Protein AF-A0A958B5X1-F1 (afdb_monomer)

Secondary structure (DSSP, 8-state):
-PEE--HHHHHHHHHHSPTTPPP-EEE-TTSPEEESSPPPBHHHHHHHHSGGGTT-EEEHHHHHHHHT--HHHHHHHHHTT--S-EEESSSSSPEEEHHHHHHHHHHHHHHHHTT-TTS---SB-TT-BB-S----HHHHHHHHHHHHT--

pLDDT: mean 74.57, std 16.07, range [41.75, 96.44]

Radius of gyration: 18.21 Å; Cα contacts (8 Å, |Δi|>4): 194; chains: 1; bounding box: 40×50×48 Å

Nearest PDB structures (foldseek):
  5d90-assembly2_C  TM=5.996E-01  e=5.543E-01  Haemophilus influenzae Rd KW20
  3d71-assembly1_A-2  TM=4.420E-01  e=9.616E-01  Bacillus subtilis
  3d70-assembly1_A-2  TM=4.080E-01  e=1.668E+00  synthetic construct
  3d6y-assembly1_A  TM=3.991E-01  e=3.076E+00  Bacillus subtilis
  2zme-assembly1_A  TM=3.628E-01  e=6.412E+00  Homo sapiens

Mean predicted aligned error: 12.24 Å

Sequence (151 aa):
MPQTLSPVDLQNLLTTLPPGVKLEIEKTPSGEVRIMSAPQTKEQLLQAKYGDLIGQGISMSKAAKKYTIPRSAIEKWVYRNNYVDIIDEESYPKLIDEADVAVCAEIYHIRQKTSLSKGGAPYFDENGVVITEVQHPRLAAKRKREREGRD

Structure (mmCIF, N/CA/C/O backbone):
data_AF-A0A958B5X1-F1
#
_entry.id   AF-A0A958B5X1-F1
#
loop_
_atom_site.group_PDB
_atom_site.id
_atom_site.type_symbol
_atom_site.label_atom_id
_atom_site.label_alt_id
_atom_site.label_comp_id
_atom_site.label_asym_id
_atom_site.label_entity_id
_atom_site.label_seq_id
_atom_site.pdbx_PDB_ins_code
_atom_site.Cartn_x
_atom_site.Cartn_y
_atom_site.Cartn_z
_atom_site.occupancy
_atom_site.B_iso_or_equiv
_atom_site.auth_seq_id
_atom_site.auth_comp_id
_atom_site.auth_asym_id
_atom_site.auth_atom_id
_atom_site.pdbx_PDB_model_num
ATOM 1 N N . MET A 1 1 ? -7.452 -17.681 12.010 1.00 41.75 1 MET A N 1
ATOM 2 C CA . MET A 1 1 ? -7.834 -18.523 13.165 1.00 41.75 1 MET A CA 1
ATOM 3 C C . MET A 1 1 ? -8.101 -17.606 14.346 1.00 41.75 1 MET A C 1
ATOM 5 O O . MET A 1 1 ? -7.298 -16.698 14.530 1.00 41.75 1 MET A O 1
ATOM 9 N N . PRO A 1 2 ? -9.209 -17.776 15.085 1.00 47.72 2 PRO A N 1
ATOM 10 C CA . PRO A 1 2 ? -9.511 -16.937 16.243 1.00 47.72 2 PRO A CA 1
ATOM 11 C C . PRO A 1 2 ? -8.482 -17.188 17.349 1.00 47.72 2 PRO A C 1
ATOM 13 O O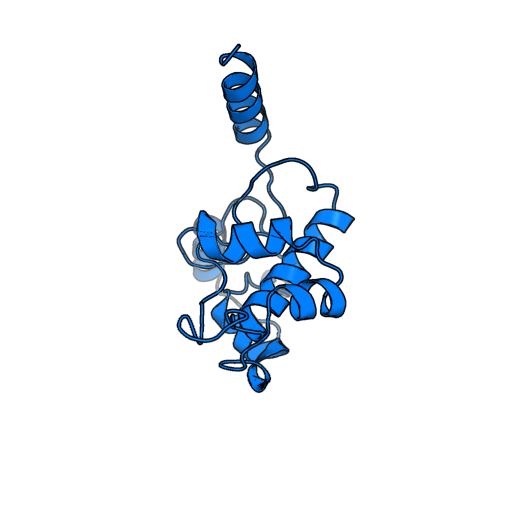 . PRO A 1 2 ? -8.215 -18.339 17.695 1.00 47.72 2 PRO A O 1
ATOM 16 N N . GLN A 1 3 ? -7.889 -16.116 17.873 1.00 55.91 3 GLN A N 1
ATOM 17 C CA . GLN A 1 3 ? -6.953 -16.189 18.994 1.00 55.91 3 GLN A CA 1
ATOM 18 C C . GLN A 1 3 ? -7.682 -15.862 20.297 1.00 55.91 3 GLN A C 1
ATOM 20 O O . GLN A 1 3 ? -8.526 -14.963 20.352 1.00 55.91 3 GLN A O 1
ATOM 25 N N . THR A 1 4 ? -7.353 -16.618 21.340 1.00 58.09 4 THR A N 1
ATOM 26 C CA . THR A 1 4 ? -7.882 -16.412 22.690 1.00 58.09 4 THR A CA 1
ATOM 27 C C . THR A 1 4 ? -6.801 -15.676 23.469 1.00 58.09 4 THR A C 1
ATOM 29 O O . THR A 1 4 ? -5.685 -16.181 23.559 1.00 58.09 4 THR A O 1
ATOM 32 N N . LEU A 1 5 ? -7.096 -14.469 23.955 1.00 62.03 5 LEU A N 1
ATOM 33 C CA . LEU A 1 5 ? -6.136 -13.639 24.685 1.00 62.03 5 LEU A CA 1
ATOM 34 C C . LEU A 1 5 ? -6.513 -13.581 26.161 1.00 62.03 5 LEU A C 1
ATOM 36 O O . LEU A 1 5 ? -7.693 -13.472 26.501 1.00 62.03 5 LEU A O 1
ATOM 40 N N . SER A 1 6 ? -5.509 -13.624 27.039 1.00 69.75 6 SER A N 1
ATOM 41 C CA . SER A 1 6 ? -5.734 -13.358 28.458 1.00 69.75 6 SER A CA 1
ATOM 42 C C . SER A 1 6 ? -6.144 -11.887 28.664 1.00 69.75 6 SER A C 1
ATOM 44 O O . SER A 1 6 ? -5.848 -11.039 27.817 1.00 69.75 6 SER A O 1
ATOM 46 N N . PRO A 1 7 ? -6.789 -11.529 29.791 1.00 70.69 7 PRO A N 1
ATOM 47 C CA . PRO A 1 7 ? -7.154 -10.139 30.080 1.00 70.69 7 PRO A CA 1
ATOM 48 C C . PRO A 1 7 ? -5.964 -9.165 30.041 1.00 70.69 7 PRO A C 1
ATOM 50 O O . PRO A 1 7 ? -6.121 -8.018 29.629 1.00 70.69 7 PRO A O 1
ATOM 53 N N . VAL A 1 8 ? -4.772 -9.634 30.429 1.00 72.38 8 VAL A N 1
ATOM 54 C CA . VAL A 1 8 ? -3.529 -8.848 30.406 1.00 72.38 8 VAL A CA 1
ATOM 55 C C . VAL A 1 8 ? -3.051 -8.634 28.971 1.00 72.38 8 VAL A C 1
ATOM 57 O O . VAL A 1 8 ? -2.718 -7.511 28.595 1.00 72.38 8 VAL A O 1
ATOM 60 N N . ASP A 1 9 ? -3.089 -9.677 28.142 1.00 68.31 9 ASP A N 1
ATOM 61 C CA . ASP A 1 9 ? -2.711 -9.577 26.729 1.00 68.31 9 ASP A CA 1
ATOM 62 C C . ASP A 1 9 ? -3.687 -8.689 25.953 1.00 68.31 9 ASP A C 1
ATOM 64 O O . ASP A 1 9 ? -3.274 -7.920 25.089 1.00 68.31 9 ASP A O 1
ATOM 68 N N . LEU A 1 10 ? -4.976 -8.732 26.303 1.00 68.81 10 LEU A N 1
ATOM 69 C CA . LEU A 1 10 ? -5.989 -7.856 25.724 1.00 68.81 10 LEU A CA 1
ATOM 70 C C . LEU A 1 10 ? -5.738 -6.390 26.089 1.00 68.81 10 LEU A C 1
ATOM 72 O O . LEU A 1 10 ? -5.867 -5.515 25.237 1.00 68.81 10 LEU A O 1
ATOM 76 N N . GLN A 1 11 ? -5.366 -6.114 27.340 1.00 70.06 11 GLN A N 1
ATOM 77 C CA . GLN A 1 11 ? -5.058 -4.760 27.788 1.00 70.06 11 GLN A CA 1
ATOM 78 C C . GLN A 1 11 ? -3.800 -4.215 27.103 1.00 70.06 11 GLN A C 1
ATOM 80 O O . GLN A 1 11 ? -3.823 -3.081 26.633 1.00 70.06 11 GLN A O 1
ATOM 85 N N . ASN A 1 12 ? -2.749 -5.032 26.981 1.00 71.31 12 ASN A N 1
ATOM 86 C CA . ASN A 1 12 ? -1.530 -4.685 26.246 1.00 71.31 12 ASN A CA 1
ATOM 87 C C . ASN A 1 12 ? -1.802 -4.461 24.758 1.00 71.31 12 ASN A C 1
ATOM 89 O O . ASN A 1 12 ? -1.262 -3.537 24.156 1.00 71.31 12 ASN A O 1
ATOM 93 N N . LEU A 1 13 ? -2.665 -5.275 24.156 1.00 69.19 13 LEU A N 1
ATOM 94 C CA . LEU A 1 13 ? -3.069 -5.089 22.773 1.00 69.19 13 LEU A CA 1
ATOM 95 C C . LEU A 1 13 ? -3.839 -3.769 22.623 1.00 69.19 13 LEU A C 1
ATOM 97 O O . LEU A 1 13 ? -3.438 -2.918 21.845 1.00 69.19 13 LEU A O 1
ATOM 101 N N . LEU A 1 14 ? -4.866 -3.513 23.436 1.00 68.00 14 LEU A N 1
ATOM 102 C CA . LEU A 1 14 ? -5.644 -2.267 23.373 1.00 68.00 14 LEU A CA 1
ATOM 103 C C . LEU A 1 14 ? -4.805 -0.993 23.567 1.00 68.00 14 LEU A C 1
ATOM 105 O O . LEU A 1 14 ? -5.146 0.038 22.991 1.00 68.00 14 LEU A O 1
ATOM 109 N N . THR A 1 15 ? -3.722 -1.045 24.346 1.00 71.12 15 THR A N 1
ATOM 110 C CA . THR A 1 15 ? -2.822 0.101 24.559 1.00 71.12 15 THR A CA 1
ATOM 111 C C . THR A 1 15 ? -1.747 0.255 23.485 1.00 71.12 15 THR A C 1
ATOM 113 O O . THR A 1 15 ? -1.227 1.357 23.320 1.00 71.12 15 THR A O 1
ATOM 116 N N . THR A 1 16 ? -1.427 -0.805 22.742 1.00 67.69 16 THR A N 1
ATOM 117 C CA . THR A 1 16 ? -0.425 -0.787 21.659 1.00 67.69 16 THR A CA 1
ATOM 118 C C . THR A 1 16 ? -1.038 -0.609 20.273 1.00 67.69 16 THR A C 1
ATOM 120 O O . THR A 1 16 ? -0.317 -0.358 19.309 1.00 67.69 16 THR A O 1
ATOM 123 N N . LEU A 1 17 ? -2.365 -0.702 20.156 1.00 61.84 17 LEU A N 1
ATOM 124 C CA . LEU A 1 17 ? -3.055 -0.562 18.881 1.00 61.84 17 LEU A CA 1
ATOM 125 C C . LEU A 1 17 ? -2.996 0.866 18.333 1.00 61.84 17 LEU A C 1
ATOM 127 O O . LEU A 1 17 ? -3.360 1.817 19.034 1.00 61.84 17 LEU A O 1
ATOM 131 N N . PRO A 1 18 ? -2.635 1.031 17.049 1.00 58.91 18 PRO A N 1
ATOM 132 C CA . PRO A 1 18 ? -2.660 2.337 16.431 1.00 58.91 18 PRO A CA 1
ATOM 133 C C . PRO A 1 18 ? -4.102 2.859 16.300 1.00 58.91 18 PRO A C 1
ATOM 135 O O . PRO A 1 18 ? -5.054 2.094 16.086 1.00 58.91 18 PRO A O 1
ATOM 138 N N . PRO A 1 19 ? -4.294 4.184 16.410 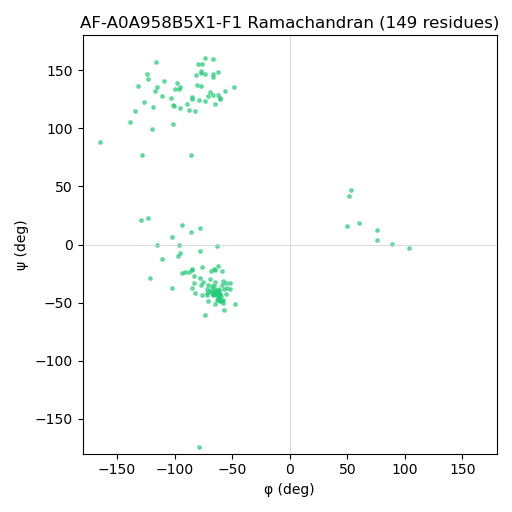1.00 53.59 19 PRO A N 1
ATOM 139 C CA . PRO A 1 19 ? -5.608 4.797 16.287 1.00 53.59 19 PRO A CA 1
ATOM 140 C C . PRO A 1 19 ? -6.215 4.521 14.905 1.00 53.59 19 PRO A C 1
ATOM 14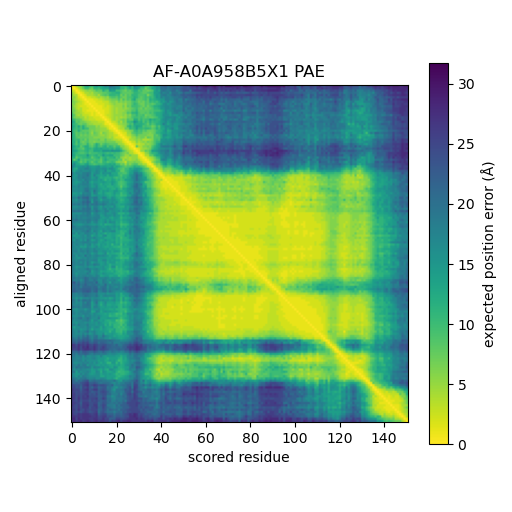2 O O . PRO A 1 19 ? -5.622 4.837 13.876 1.00 53.59 19 PRO A O 1
ATOM 145 N N . GLY A 1 20 ? -7.434 3.976 14.890 1.00 50.47 20 GLY A N 1
ATOM 146 C CA . GLY A 1 20 ? -8.166 3.641 13.661 1.00 50.47 20 GLY A CA 1
ATOM 147 C C . GLY A 1 20 ? -8.178 2.154 13.306 1.00 50.47 20 GLY A C 1
ATOM 148 O O . GLY A 1 20 ? -8.865 1.774 12.362 1.00 50.47 20 GLY A O 1
ATOM 149 N N . VAL A 1 21 ? -7.493 1.297 14.069 1.00 60.94 21 VAL A N 1
ATOM 150 C CA . VAL A 1 21 ? -7.628 -0.154 13.907 1.00 60.94 21 VAL A CA 1
ATOM 151 C C . VAL A 1 21 ? -8.967 -0.623 14.469 1.00 60.94 21 VAL A C 1
ATOM 153 O O . VAL A 1 21 ? -9.276 -0.411 15.642 1.00 60.94 21 VAL A O 1
ATOM 156 N N . LYS A 1 22 ? -9.768 -1.282 13.627 1.00 57.72 22 LYS A N 1
ATOM 157 C CA . LYS A 1 22 ? -10.954 -2.017 14.070 1.00 57.72 22 LYS A CA 1
ATOM 158 C C . LYS A 1 22 ? -10.550 -3.415 14.500 1.00 57.72 22 LYS A C 1
ATOM 160 O O . LYS A 1 22 ? -9.933 -4.151 13.736 1.00 57.72 22 LYS A O 1
ATOM 165 N N . LEU A 1 23 ? -10.946 -3.768 15.714 1.00 63.69 23 LEU A N 1
ATOM 166 C CA . LEU A 1 23 ? -10.943 -5.139 16.183 1.00 63.69 23 LEU A CA 1
ATOM 167 C C . LEU A 1 23 ? -12.373 -5.650 16.156 1.00 63.69 23 LEU A C 1
ATOM 169 O O . LEU A 1 23 ? -13.264 -5.054 16.762 1.00 63.69 23 LEU A O 1
ATOM 173 N N . GLU A 1 24 ? -12.582 -6.774 15.493 1.00 61.31 24 GLU A N 1
ATOM 174 C CA . GLU A 1 24 ? -13.778 -7.567 15.724 1.00 61.31 24 GLU A CA 1
ATOM 175 C C . GLU A 1 24 ? -13.533 -8.421 16.968 1.00 61.31 24 GLU A C 1
ATOM 177 O O . GLU A 1 24 ? -12.628 -9.258 16.987 1.00 61.31 24 GLU A O 1
ATOM 182 N N . ILE A 1 25 ? -14.299 -8.156 18.027 1.00 62.91 25 ILE A N 1
ATOM 183 C CA . ILE A 1 25 ? -14.221 -8.879 19.295 1.00 62.91 25 ILE A CA 1
ATOM 184 C C . ILE A 1 25 ? -15.535 -9.596 19.584 1.00 62.91 25 ILE A C 1
ATOM 186 O O . ILE A 1 25 ? -16.605 -8.994 19.524 1.00 62.91 25 ILE A O 1
ATOM 190 N N . GLU A 1 26 ? -15.447 -10.872 19.945 1.00 62.59 26 GLU A N 1
ATOM 191 C CA . GLU A 1 26 ? -16.583 -11.665 20.407 1.00 62.59 26 GLU A CA 1
ATOM 192 C C . GLU A 1 26 ? -16.410 -11.978 21.895 1.00 62.59 26 GLU A C 1
ATOM 194 O O . GLU A 1 26 ? -15.366 -12.472 22.331 1.00 62.59 26 GLU A O 1
ATOM 199 N N . LYS A 1 27 ? -17.441 -11.685 22.693 1.00 59.78 27 LYS A N 1
ATOM 200 C CA . LYS A 1 27 ? -17.463 -12.043 24.111 1.00 59.78 27 LYS A CA 1
ATOM 201 C C . LYS A 1 27 ? -18.033 -13.448 24.252 1.00 59.78 27 LYS A C 1
ATOM 203 O O . LYS A 1 27 ? -19.201 -13.680 23.951 1.00 59.78 27 LYS A O 1
ATOM 208 N N . THR A 1 28 ? -17.216 -14.375 24.730 1.00 62.97 28 THR A N 1
ATOM 209 C CA . THR A 1 28 ? -17.657 -15.749 24.982 1.00 62.97 28 THR A CA 1
ATOM 210 C C . THR A 1 28 ? -18.500 -15.839 26.265 1.00 62.97 28 THR A C 1
ATOM 212 O O . THR A 1 28 ? -18.340 -15.011 27.170 1.00 62.97 28 THR A O 1
ATOM 215 N N . PRO A 1 29 ? -19.382 -16.853 26.396 1.00 63.22 29 PRO A N 1
ATOM 216 C CA . PRO A 1 29 ? -20.182 -17.074 27.607 1.00 63.22 29 PRO A CA 1
ATOM 217 C C . PRO A 1 29 ? -19.348 -17.297 28.879 1.00 63.22 29 PRO A C 1
ATOM 219 O O . PRO A 1 29 ? -19.836 -17.054 29.977 1.00 63.22 29 PRO A O 1
ATOM 222 N N . SER A 1 30 ? -18.089 -17.727 28.737 1.00 63.12 30 SER A N 1
ATOM 223 C CA . SER A 1 30 ? -17.121 -17.896 29.829 1.00 63.12 30 SER A CA 1
ATOM 224 C C . SER A 1 30 ? -16.497 -16.581 30.314 1.00 63.12 30 SER A C 1
ATOM 226 O O . SER A 1 30 ? -15.765 -16.585 31.298 1.00 63.12 30 SER A O 1
ATOM 228 N N . GLY A 1 31 ? -16.785 -15.449 29.660 1.00 59.66 31 GLY A N 1
ATOM 229 C CA . GLY A 1 31 ? -16.231 -14.139 30.008 1.00 59.66 31 GLY A CA 1
ATOM 230 C C . GLY A 1 31 ? -14.906 -13.802 29.317 1.00 59.66 31 GLY A C 1
ATOM 231 O O . GLY A 1 31 ? -14.393 -12.704 29.522 1.00 59.66 31 GLY A O 1
ATOM 232 N N . GLU A 1 32 ? -14.380 -14.687 28.467 1.00 55.25 32 GLU A N 1
ATOM 233 C CA . GLU A 1 32 ? -13.180 -14.433 27.662 1.00 55.25 32 GLU A CA 1
ATOM 234 C C . GLU A 1 32 ? -13.521 -13.622 26.404 1.00 55.25 32 GLU A C 1
ATOM 236 O O . GLU A 1 32 ? -14.588 -13.790 25.800 1.00 55.25 32 GLU A O 1
ATOM 241 N N . VAL A 1 33 ? -12.602 -12.751 25.987 1.00 55.75 33 VAL A N 1
ATOM 242 C CA . VAL A 1 33 ? -12.737 -11.935 24.775 1.00 55.75 33 VAL A CA 1
ATOM 243 C C . VAL A 1 33 ? -11.910 -12.573 23.663 1.00 55.75 33 VAL A C 1
ATOM 245 O O . VAL A 1 33 ? -10.696 -12.729 23.789 1.00 55.75 33 VAL A O 1
ATOM 248 N N . ARG A 1 34 ? -12.567 -12.946 22.563 1.00 52.66 34 ARG A N 1
ATOM 249 C CA . ARG A 1 34 ? -11.914 -13.464 21.358 1.00 52.66 34 ARG A CA 1
ATOM 250 C C . ARG A 1 34 ? -11.713 -12.348 20.356 1.00 52.66 34 ARG A C 1
ATOM 252 O O . ARG A 1 34 ? -12.651 -11.610 20.075 1.00 52.66 34 ARG A O 1
ATOM 259 N N . ILE A 1 35 ? -10.518 -12.270 19.779 1.00 54.25 35 ILE A N 1
ATOM 260 C CA . ILE A 1 35 ? -10.232 -11.355 18.671 1.00 54.25 35 ILE A CA 1
ATOM 261 C C . ILE A 1 35 ? -10.390 -12.123 17.364 1.00 54.25 35 ILE A C 1
ATOM 263 O O . ILE A 1 35 ? -9.683 -13.101 17.112 1.00 54.25 35 ILE A O 1
ATOM 267 N N . MET A 1 36 ? -11.337 -11.685 16.540 1.00 52.62 36 MET A N 1
ATOM 268 C CA . MET A 1 36 ? -11.634 -12.288 15.244 1.00 52.62 36 MET A CA 1
ATOM 269 C C . MET A 1 36 ? -10.698 -11.785 14.140 1.00 52.62 36 MET A C 1
ATOM 271 O O . MET A 1 36 ? -10.316 -12.573 13.274 1.00 52.62 36 MET A O 1
ATOM 275 N N . SER A 1 37 ? -10.247 -10.526 14.206 1.00 55.84 37 SER A N 1
ATOM 276 C CA . SER A 1 37 ? -9.194 -9.998 13.329 1.00 55.84 37 SER A CA 1
ATOM 277 C C . SER A 1 37 ? -8.164 -9.195 14.121 1.00 55.84 37 SER A C 1
ATOM 279 O O . SER A 1 37 ? -8.476 -8.139 14.675 1.00 55.84 37 SER A O 1
ATOM 281 N N . ALA A 1 38 ? -6.931 -9.694 14.167 1.00 59.88 38 ALA A N 1
ATOM 282 C CA . ALA A 1 38 ? -5.795 -8.954 14.699 1.00 59.88 38 ALA A CA 1
ATOM 283 C C . ALA A 1 38 ? -5.267 -7.953 13.649 1.00 59.88 38 ALA A C 1
ATOM 285 O O . ALA A 1 38 ? -5.450 -8.178 12.447 1.00 59.88 38 ALA A O 1
ATOM 286 N N . PRO A 1 39 ? -4.594 -6.870 14.072 1.00 63.81 39 PRO A N 1
ATOM 287 C CA . PRO A 1 39 ? -3.875 -5.991 13.157 1.00 63.81 39 PRO A CA 1
ATOM 288 C C . PRO A 1 39 ? -2.799 -6.811 12.459 1.00 63.81 39 PRO A C 1
ATOM 290 O O . PRO A 1 39 ? -1.992 -7.462 13.121 1.00 63.81 39 PRO A O 1
ATOM 293 N N . GLN A 1 40 ? -2.800 -6.794 11.132 1.00 70.69 40 GLN A N 1
ATO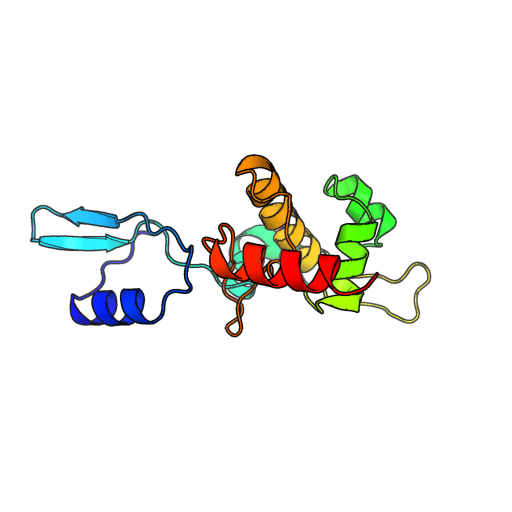M 294 C CA . GLN A 1 40 ? -1.799 -7.513 10.357 1.00 70.69 40 GLN A CA 1
ATOM 295 C C . GLN A 1 40 ? -0.657 -6.566 9.992 1.00 70.69 40 GLN A C 1
ATOM 297 O O . GLN A 1 40 ? -0.887 -5.426 9.570 1.00 70.69 40 GLN A O 1
ATOM 302 N N . THR A 1 41 ? 0.576 -7.041 10.149 1.00 78.56 41 THR A N 1
ATOM 303 C CA . THR A 1 41 ? 1.755 -6.339 9.630 1.00 78.56 41 THR A CA 1
ATOM 304 C C . THR A 1 41 ? 1.835 -6.481 8.110 1.00 78.56 41 THR A C 1
ATOM 306 O O . THR A 1 41 ? 1.240 -7.396 7.526 1.00 78.56 41 THR A O 1
ATOM 309 N N . LYS A 1 42 ? 2.595 -5.589 7.457 1.00 79.25 42 LYS A N 1
ATOM 310 C CA . LYS A 1 42 ? 2.937 -5.694 6.026 1.00 79.25 42 LYS A CA 1
ATOM 311 C C . LYS A 1 42 ? 3.413 -7.111 5.688 1.00 79.25 42 LYS A C 1
ATOM 313 O O . LYS A 1 42 ? 2.865 -7.748 4.796 1.00 79.25 42 LYS A O 1
ATOM 318 N N . GLU A 1 43 ? 4.370 -7.624 6.454 1.00 79.38 43 GLU A N 1
ATOM 319 C CA . GLU A 1 43 ? 4.988 -8.943 6.264 1.00 79.38 43 GLU A CA 1
ATOM 320 C C . GLU A 1 43 ? 3.984 -10.095 6.385 1.00 79.38 43 GLU A C 1
ATOM 322 O O . GLU A 1 43 ? 3.981 -11.007 5.559 1.00 79.38 43 GLU A O 1
ATOM 327 N N . GLN A 1 44 ? 3.085 -10.037 7.371 1.00 79.12 44 GLN A N 1
ATOM 328 C CA . GLN A 1 44 ? 2.048 -11.054 7.548 1.00 79.12 44 GLN A CA 1
ATOM 329 C C . GLN A 1 44 ? 1.059 -11.068 6.380 1.00 79.12 44 GLN A C 1
ATOM 331 O O . GLN A 1 44 ? 0.644 -12.140 5.943 1.00 79.12 44 GLN A O 1
ATOM 336 N N . LEU A 1 45 ? 0.682 -9.897 5.857 1.00 79.81 45 LEU A N 1
ATOM 337 C CA . LEU A 1 45 ? -0.187 -9.806 4.681 1.00 79.81 45 LEU A CA 1
ATOM 338 C C . LEU A 1 45 ? 0.504 -10.289 3.411 1.00 79.81 45 LEU A C 1
ATOM 340 O O . LEU A 1 45 ? -0.125 -10.999 2.623 1.00 79.81 45 LEU A O 1
ATOM 344 N N . LEU A 1 46 ? 1.780 -9.938 3.232 1.00 82.81 46 LEU A N 1
ATOM 345 C CA . LEU A 1 46 ? 2.589 -10.426 2.120 1.00 82.81 46 LEU A CA 1
ATOM 346 C C . LEU A 1 46 ? 2.615 -11.950 2.127 1.00 82.81 46 LEU A C 1
ATOM 348 O O . LEU A 1 46 ? 2.165 -12.555 1.163 1.00 82.81 46 LEU A O 1
ATOM 352 N N . GLN A 1 47 ? 3.033 -12.576 3.229 1.00 82.81 47 GLN A N 1
ATOM 353 C CA . GLN A 1 47 ? 3.115 -14.036 3.305 1.00 82.81 47 GLN A CA 1
ATOM 354 C C . GLN A 1 47 ? 1.750 -14.723 3.166 1.00 82.81 47 GLN A C 1
ATOM 356 O O . GLN A 1 47 ? 1.652 -15.755 2.509 1.00 82.81 47 GLN A O 1
ATOM 361 N N . ALA A 1 48 ? 0.689 -14.162 3.753 1.00 82.12 48 ALA A N 1
ATOM 362 C CA . ALA A 1 48 ? -0.621 -14.810 3.763 1.00 82.12 48 ALA A CA 1
ATOM 363 C C . ALA A 1 48 ? -1.371 -14.736 2.423 1.00 82.12 48 ALA A C 1
ATOM 365 O O . ALA A 1 48 ? -2.157 -15.636 2.128 1.00 82.12 48 ALA A O 1
ATOM 366 N N . LYS A 1 49 ? -1.195 -13.660 1.641 1.00 82.81 49 LYS A N 1
ATOM 367 C CA . LYS A 1 49 ? -1.989 -13.411 0.419 1.00 82.81 49 LYS A CA 1
ATOM 368 C C . LYS A 1 49 ? -1.171 -13.292 -0.859 1.00 82.81 49 LYS A C 1
ATOM 370 O O . LYS A 1 49 ? -1.693 -13.590 -1.929 1.00 82.81 49 LYS A O 1
ATOM 375 N N . TYR A 1 50 ? 0.072 -12.838 -0.759 1.00 89.56 50 TYR A N 1
ATOM 376 C CA . TYR A 1 50 ? 0.904 -12.481 -1.908 1.00 89.56 50 TYR A CA 1
ATOM 377 C C . TYR A 1 50 ? 2.281 -13.151 -1.856 1.00 89.56 50 TYR A C 1
ATOM 379 O O . TYR A 1 50 ? 3.203 -12.689 -2.521 1.00 89.56 50 TYR A O 1
ATOM 387 N N . GLY A 1 51 ? 2.418 -14.243 -1.093 1.00 85.06 51 GLY A N 1
ATOM 388 C CA . GLY A 1 51 ? 3.694 -14.924 -0.871 1.00 85.06 51 GLY A CA 1
ATOM 389 C C . GLY A 1 51 ? 4.356 -15.358 -2.176 1.00 85.06 51 GLY A C 1
ATOM 390 O O . GLY A 1 51 ? 5.558 -15.184 -2.347 1.00 85.06 51 GLY A O 1
ATOM 391 N N . ASP A 1 52 ? 3.548 -15.808 -3.135 1.00 87.31 52 ASP A N 1
ATOM 392 C CA . ASP A 1 52 ? 4.015 -16.247 -4.451 1.00 87.31 52 ASP A CA 1
ATOM 393 C C . ASP A 1 52 ? 4.611 -15.111 -5.294 1.00 87.31 52 ASP A C 1
ATOM 395 O O . ASP A 1 52 ? 5.360 -15.374 -6.229 1.00 87.31 52 ASP A O 1
ATOM 399 N N . LEU A 1 53 ? 4.278 -13.853 -4.988 1.00 89.50 53 LEU A N 1
ATOM 400 C CA . LEU A 1 53 ? 4.708 -12.668 -5.735 1.00 89.50 53 LEU A CA 1
ATOM 401 C C . LEU A 1 53 ? 5.961 -12.011 -5.140 1.00 89.50 53 LEU A C 1
ATOM 403 O O . LEU A 1 53 ? 6.491 -11.080 -5.745 1.00 89.50 53 LEU A O 1
ATOM 407 N N . ILE A 1 54 ? 6.421 -12.461 -3.968 1.00 89.12 54 ILE A N 1
ATOM 408 C CA . ILE A 1 54 ? 7.566 -11.863 -3.271 1.00 89.12 54 ILE A CA 1
ATOM 409 C C . ILE A 1 54 ? 8.819 -12.005 -4.141 1.00 89.12 54 ILE A C 1
ATOM 411 O O . ILE A 1 54 ? 9.136 -13.097 -4.616 1.00 89.12 54 ILE A O 1
ATOM 415 N N . GLY A 1 55 ? 9.531 -10.897 -4.356 1.00 88.25 55 GLY A N 1
ATOM 416 C CA . GLY A 1 55 ? 10.724 -10.858 -5.198 1.00 88.25 55 GLY A CA 1
ATOM 417 C C . GLY A 1 55 ? 10.434 -10.898 -6.701 1.00 88.25 55 GLY A C 1
ATOM 418 O O . GLY A 1 55 ? 11.372 -10.933 -7.500 1.00 88.25 55 GLY A O 1
ATOM 419 N N . GLN A 1 56 ? 9.164 -10.875 -7.123 1.00 93.69 56 GLN A N 1
ATOM 420 C CA . GLN A 1 56 ? 8.815 -10.752 -8.537 1.00 93.69 56 GLN A CA 1
ATOM 421 C C . GLN A 1 56 ? 8.801 -9.285 -8.970 1.00 93.69 56 GLN A C 1
ATOM 423 O O . GLN A 1 56 ? 8.091 -8.450 -8.410 1.00 93.69 56 GLN A O 1
ATOM 428 N N . GLY A 1 57 ? 9.565 -8.978 -10.019 1.00 93.81 57 GLY A N 1
ATOM 429 C CA . GLY A 1 57 ? 9.635 -7.644 -10.606 1.00 93.81 57 GLY A CA 1
ATOM 430 C C . GLY A 1 57 ? 8.448 -7.324 -11.509 1.00 93.81 57 GLY A C 1
ATOM 431 O O . GLY A 1 57 ? 8.208 -7.994 -12.516 1.00 93.81 57 GLY A O 1
ATOM 432 N N . ILE A 1 58 ? 7.757 -6.222 -11.221 1.00 95.75 58 ILE A N 1
ATOM 433 C CA . ILE A 1 58 ? 6.744 -5.637 -12.104 1.00 95.75 58 ILE A CA 1
ATOM 434 C C . ILE A 1 58 ? 7.097 -4.188 -12.437 1.00 95.75 58 ILE A C 1
ATOM 436 O O . ILE A 1 58 ? 7.569 -3.432 -11.598 1.00 95.75 58 ILE A O 1
ATOM 440 N N . SER A 1 59 ? 6.849 -3.751 -13.673 1.00 95.44 59 SER A N 1
ATOM 441 C CA . SER A 1 59 ? 7.007 -2.335 -14.017 1.00 95.44 59 SER A CA 1
ATOM 442 C C . SER A 1 59 ? 5.830 -1.507 -13.499 1.00 95.44 59 SER A C 1
ATOM 444 O O . SER A 1 59 ? 4.683 -1.958 -13.525 1.00 95.44 59 SER A O 1
ATOM 446 N N . MET A 1 60 ? 6.069 -0.245 -13.129 1.00 93.75 60 MET A N 1
ATOM 447 C CA . MET A 1 60 ? 5.008 0.661 -12.647 1.00 93.75 60 MET A CA 1
ATOM 448 C C . MET A 1 60 ? 3.826 0.780 -13.621 1.00 93.75 60 MET A C 1
ATOM 450 O O . MET A 1 60 ? 2.672 0.842 -13.202 1.00 93.75 60 MET A O 1
ATOM 454 N N . SER A 1 61 ? 4.09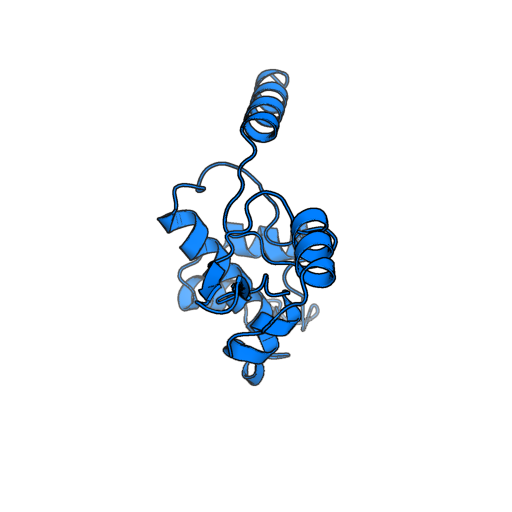4 0.787 -14.933 1.00 94.50 61 SER A N 1
ATOM 455 C CA . SER A 1 61 ? 3.049 0.827 -15.966 1.00 94.50 61 SER A CA 1
ATOM 456 C C . SER A 1 61 ? 2.178 -0.428 -15.953 1.00 94.50 61 SER A C 1
ATOM 458 O O . SER A 1 61 ? 0.959 -0.337 -16.108 1.00 94.50 61 SER A O 1
ATOM 460 N N . LYS A 1 62 ? 2.800 -1.603 -15.799 1.00 95.69 62 LYS A N 1
ATOM 461 C CA . LYS A 1 62 ? 2.096 -2.888 -15.762 1.00 95.69 62 LYS A CA 1
ATOM 462 C C . LYS A 1 62 ? 1.319 -3.028 -14.455 1.00 95.69 62 LYS A C 1
ATOM 464 O O . LYS A 1 62 ? 0.152 -3.401 -14.500 1.00 95.69 62 LYS A O 1
ATOM 469 N N . ALA A 1 63 ? 1.914 -2.629 -13.333 1.00 95.38 63 ALA A N 1
ATOM 470 C CA . ALA A 1 63 ? 1.270 -2.571 -12.026 1.00 95.38 63 ALA A CA 1
ATOM 471 C C . ALA A 1 63 ? 0.028 -1.666 -12.026 1.00 95.38 63 ALA A C 1
ATOM 473 O O . ALA A 1 63 ? -1.043 -2.095 -11.602 1.00 95.38 63 ALA A O 1
ATOM 474 N N . ALA A 1 64 ? 0.135 -0.450 -12.575 1.00 96.00 64 ALA A N 1
ATOM 475 C CA . ALA A 1 64 ? -0.984 0.492 -12.662 1.00 96.00 64 ALA A CA 1
ATOM 476 C C . ALA A 1 64 ? -2.201 -0.116 -13.375 1.00 96.00 64 ALA A C 1
ATOM 478 O O . ALA A 1 64 ? -3.334 0.028 -12.915 1.00 96.00 64 ALA A O 1
ATOM 479 N N . LYS A 1 65 ? -1.957 -0.842 -14.473 1.00 96.12 65 LYS A N 1
ATOM 480 C CA . LYS A 1 65 ? -3.000 -1.549 -15.224 1.00 96.12 65 LYS A CA 1
ATOM 481 C C . LYS A 1 65 ? -3.532 -2.764 -14.463 1.00 96.12 65 LYS A C 1
ATOM 483 O O . LYS A 1 65 ? -4.742 -2.904 -14.346 1.00 96.12 65 LYS A O 1
ATOM 488 N N . LYS A 1 66 ? -2.646 -3.618 -13.935 1.00 96.44 66 LYS A N 1
ATOM 489 C CA . LYS A 1 66 ? -3.014 -4.871 -13.254 1.00 96.44 66 LYS A CA 1
ATOM 490 C C . LYS A 1 66 ? -3.873 -4.615 -12.017 1.00 96.44 66 LYS A C 1
ATOM 492 O O . LYS A 1 66 ? -4.895 -5.263 -11.837 1.00 96.44 66 LYS A O 1
ATOM 497 N N . TYR A 1 67 ? -3.478 -3.645 -11.198 1.00 94.88 67 TYR A N 1
ATOM 498 C CA . TYR A 1 67 ? -4.133 -3.359 -9.922 1.00 94.88 67 TYR A CA 1
ATOM 499 C C . TYR A 1 67 ? -5.165 -2.227 -10.004 1.00 94.88 67 TYR A C 1
ATOM 501 O O . TYR A 1 67 ? -5.806 -1.909 -9.004 1.00 94.88 67 TYR A O 1
ATOM 509 N N . THR A 1 68 ? -5.358 -1.630 -11.187 1.00 94.69 68 THR A N 1
ATOM 510 C CA . THR A 1 68 ? -6.257 -0.480 -11.404 1.00 94.69 68 THR A CA 1
ATOM 511 C C . THR A 1 68 ? -5.945 0.672 -10.441 1.00 94.69 68 THR A C 1
ATOM 513 O O . THR A 1 68 ? -6.818 1.238 -9.786 1.00 94.69 68 THR A O 1
ATOM 516 N N . ILE A 1 69 ? -4.658 1.004 -10.328 1.00 92.94 69 ILE A N 1
ATOM 517 C CA . ILE A 1 69 ? -4.154 2.068 -9.456 1.00 92.94 69 ILE A CA 1
ATOM 518 C C . ILE A 1 69 ? -3.548 3.172 -10.327 1.00 92.94 69 ILE A C 1
ATOM 520 O O . ILE A 1 69 ? -2.781 2.868 -11.246 1.00 92.94 69 ILE A O 1
ATOM 524 N N . PRO A 1 70 ? -3.817 4.463 -10.048 1.00 92.81 70 PRO A N 1
ATOM 525 C CA . PRO A 1 70 ? -3.139 5.550 -10.741 1.00 92.81 70 PRO A CA 1
ATOM 526 C C . PRO A 1 70 ? -1.622 5.430 -10.593 1.00 92.81 70 PRO A C 1
ATOM 528 O O . PRO A 1 70 ? -1.111 5.298 -9.481 1.00 92.81 70 PRO A O 1
ATOM 531 N N . ARG A 1 71 ? -0.884 5.561 -11.699 1.00 92.81 71 ARG A N 1
ATOM 532 C CA . ARG A 1 71 ? 0.587 5.497 -11.688 1.00 92.81 71 ARG A CA 1
ATOM 533 C C . ARG A 1 71 ? 1.207 6.448 -10.656 1.00 92.81 71 ARG A C 1
ATOM 535 O O . ARG A 1 71 ? 2.133 6.069 -9.953 1.00 92.81 71 ARG A O 1
ATOM 542 N N . SER A 1 72 ? 0.635 7.641 -10.500 1.00 91.31 72 SER A N 1
ATOM 543 C CA . SER A 1 72 ? 1.085 8.642 -9.526 1.00 91.31 72 SER A CA 1
ATOM 544 C C . SER A 1 72 ? 0.930 8.212 -8.060 1.00 91.31 72 SER A C 1
ATOM 546 O O . SER A 1 72 ? 1.600 8.765 -7.189 1.00 91.31 72 SER A O 1
ATOM 548 N N . ALA A 1 73 ? 0.047 7.257 -7.750 1.00 90.81 73 ALA A N 1
ATOM 549 C CA . ALA A 1 73 ? -0.035 6.654 -6.421 1.00 90.81 73 ALA A CA 1
ATOM 550 C C . ALA A 1 73 ? 1.103 5.647 -6.209 1.00 90.81 73 ALA A C 1
ATOM 552 O O . ALA A 1 73 ? 1.769 5.709 -5.180 1.00 90.81 73 ALA A O 1
ATOM 553 N N . ILE A 1 74 ? 1.386 4.814 -7.214 1.00 93.19 74 ILE A N 1
ATOM 554 C CA . ILE A 1 74 ? 2.502 3.856 -7.188 1.00 93.19 74 ILE A CA 1
ATOM 555 C C . ILE 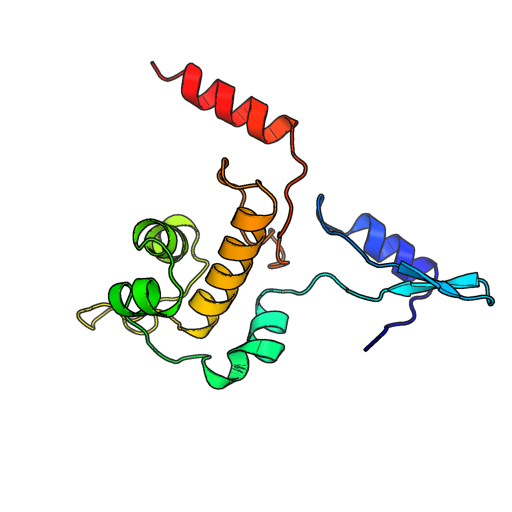A 1 74 ? 3.841 4.593 -7.054 1.00 93.19 74 ILE A C 1
ATOM 557 O O . ILE A 1 74 ? 4.646 4.257 -6.193 1.00 93.19 74 ILE A O 1
ATOM 561 N N . GLU A 1 75 ? 4.051 5.669 -7.816 1.00 92.31 75 GLU A N 1
ATOM 562 C CA . GLU A 1 75 ? 5.259 6.502 -7.711 1.00 92.31 75 GLU A CA 1
ATOM 563 C C . GLU A 1 75 ? 5.448 7.090 -6.305 1.00 92.31 75 GLU A C 1
ATOM 565 O O . GLU A 1 75 ? 6.575 7.212 -5.831 1.00 92.31 75 GLU A O 1
ATOM 570 N N . LYS A 1 76 ? 4.361 7.433 -5.599 1.00 90.19 76 LYS A N 1
ATOM 571 C CA . LYS A 1 76 ? 4.444 7.895 -4.204 1.00 90.19 76 LYS A CA 1
ATOM 572 C C . LYS A 1 76 ? 4.831 6.769 -3.254 1.00 90.19 76 LYS A C 1
ATOM 574 O O . LYS A 1 76 ? 5.600 7.022 -2.331 1.00 90.19 76 LYS A O 1
ATOM 579 N N . TRP A 1 77 ? 4.301 5.566 -3.457 1.00 92.31 77 TRP A N 1
ATOM 580 C CA . TRP A 1 77 ? 4.655 4.408 -2.637 1.00 92.31 77 TRP A CA 1
ATOM 581 C C . TRP A 1 77 ? 6.136 4.080 -2.746 1.00 92.31 77 TRP A C 1
ATOM 583 O O . TRP A 1 77 ? 6.770 3.886 -1.719 1.00 92.31 77 TRP A O 1
ATOM 593 N N . VAL A 1 78 ? 6.682 4.125 -3.958 1.00 92.06 78 VAL A N 1
ATOM 594 C CA . VAL A 1 78 ? 8.092 3.829 -4.220 1.00 92.06 78 VAL A CA 1
ATOM 595 C C . VAL A 1 78 ? 8.983 4.979 -3.741 1.00 92.06 78 VAL A C 1
ATOM 597 O O . VAL A 1 78 ? 9.779 4.813 -2.829 1.00 92.06 78 VAL A O 1
ATOM 600 N N . TYR A 1 79 ? 8.815 6.187 -4.287 1.00 90.00 79 TYR A N 1
ATOM 601 C CA . TYR A 1 79 ? 9.817 7.250 -4.120 1.00 90.00 79 TYR A CA 1
ATOM 602 C C . TYR A 1 79 ? 9.614 8.166 -2.917 1.00 90.00 79 TYR A C 1
ATOM 604 O O . TYR A 1 79 ? 10.553 8.834 -2.498 1.00 90.00 79 TYR A O 1
ATOM 612 N N . ARG A 1 80 ? 8.384 8.292 -2.403 1.00 84.94 80 ARG A N 1
ATOM 613 C CA . ARG A 1 80 ? 8.105 9.223 -1.293 1.00 84.94 80 ARG A CA 1
ATOM 614 C C . ARG A 1 80 ? 7.975 8.529 0.045 1.00 84.94 80 ARG A C 1
ATOM 616 O O . ARG A 1 80 ? 8.350 9.106 1.056 1.00 84.94 80 ARG A O 1
ATOM 623 N N . ASN A 1 81 ? 7.383 7.343 0.036 1.00 83.00 81 ASN A N 1
ATOM 624 C CA . ASN A 1 81 ? 7.010 6.651 1.256 1.00 83.00 81 ASN A CA 1
ATOM 625 C C . ASN A 1 81 ? 7.848 5.397 1.517 1.00 83.00 81 ASN A C 1
ATOM 627 O O . ASN A 1 81 ? 7.760 4.869 2.619 1.00 83.00 81 ASN A O 1
ATOM 631 N N . ASN A 1 82 ? 8.616 4.927 0.527 1.00 88.69 82 ASN A N 1
ATOM 632 C CA . ASN A 1 82 ? 9.412 3.703 0.607 1.00 88.69 82 ASN A CA 1
ATOM 633 C C . ASN A 1 82 ? 8.597 2.483 1.085 1.00 88.69 82 ASN A C 1
ATOM 635 O O . ASN A 1 82 ? 9.015 1.722 1.950 1.00 88.69 82 ASN A O 1
ATOM 639 N N . TYR A 1 83 ? 7.370 2.354 0.576 1.00 89.88 83 TYR A N 1
ATOM 640 C CA . TYR A 1 83 ? 6.461 1.244 0.880 1.00 89.88 83 TYR A CA 1
ATOM 641 C C . TYR A 1 83 ? 6.656 0.047 -0.036 1.00 89.88 83 TYR A C 1
ATOM 643 O O . TYR A 1 83 ? 6.248 -1.055 0.323 1.00 89.88 83 TYR A O 1
ATOM 651 N N . VAL A 1 84 ? 7.207 0.301 -1.218 1.00 92.25 84 VAL A N 1
ATOM 652 C CA . VAL A 1 84 ? 7.413 -0.679 -2.272 1.00 92.25 84 VAL A CA 1
ATOM 653 C C . VAL A 1 84 ? 8.874 -0.618 -2.662 1.00 92.25 84 VAL A C 1
ATOM 655 O O . VAL A 1 84 ? 9.345 0.443 -3.085 1.00 92.25 84 VAL A O 1
ATOM 658 N N . ASP A 1 85 ? 9.545 -1.755 -2.550 1.00 92.75 85 ASP A N 1
ATOM 659 C CA . ASP A 1 85 ? 10.960 -1.857 -2.869 1.00 92.75 85 ASP A CA 1
ATOM 660 C C . ASP A 1 85 ? 11.202 -1.914 -4.386 1.00 92.75 85 ASP A C 1
ATOM 662 O O . ASP A 1 85 ? 10.378 -2.389 -5.176 1.00 92.75 85 ASP A O 1
ATOM 666 N N . ILE A 1 86 ? 12.350 -1.382 -4.808 1.00 93.38 86 ILE A N 1
ATOM 667 C CA . ILE A 1 86 ? 12.840 -1.491 -6.185 1.00 93.38 86 ILE A CA 1
ATOM 668 C C . ILE A 1 86 ? 13.667 -2.773 -6.265 1.00 93.38 86 ILE A C 1
ATOM 670 O O . ILE A 1 86 ? 14.649 -2.914 -5.544 1.00 93.38 86 ILE A O 1
ATOM 674 N N . ILE A 1 87 ? 13.274 -3.695 -7.144 1.00 91.88 87 ILE A N 1
ATOM 675 C CA . ILE A 1 87 ? 13.986 -4.967 -7.347 1.00 91.88 87 ILE A CA 1
ATOM 676 C C . ILE A 1 87 ? 15.167 -4.777 -8.290 1.00 91.88 87 ILE A C 1
ATOM 678 O O . ILE A 1 87 ? 16.238 -5.334 -8.070 1.00 91.88 87 ILE A O 1
ATOM 682 N N . ASP A 1 88 ? 14.964 -4.005 -9.354 1.00 89.56 88 ASP A N 1
ATOM 683 C CA . ASP A 1 88 ? 15.983 -3.779 -10.370 1.00 89.56 88 ASP A CA 1
ATOM 684 C C . ASP A 1 88 ? 15.965 -2.309 -10.780 1.00 89.56 88 ASP A C 1
ATOM 686 O O . ASP A 1 88 ? 15.050 -1.834 -11.469 1.00 89.56 88 ASP A O 1
ATOM 690 N N . GLU A 1 89 ? 16.977 -1.584 -10.306 1.00 86.56 89 GLU A N 1
ATOM 691 C CA . GLU A 1 89 ? 17.136 -0.162 -10.573 1.00 86.56 89 GLU A CA 1
ATOM 692 C C . GLU A 1 89 ? 17.854 0.131 -11.900 1.00 86.56 89 GLU A C 1
ATOM 694 O O . GLU A 1 89 ? 17.674 1.219 -12.458 1.00 86.56 89 GLU A O 1
ATOM 699 N N . GLU A 1 90 ? 18.617 -0.834 -12.421 1.00 86.69 90 GLU A N 1
ATOM 700 C CA . GLU A 1 90 ? 19.386 -0.710 -13.664 1.00 86.69 90 GLU A CA 1
ATOM 701 C C . GLU A 1 90 ? 18.521 -0.991 -14.901 1.00 86.69 90 GLU A C 1
ATOM 703 O O . GLU A 1 90 ? 18.764 -0.448 -15.983 1.00 86.69 90 GLU A O 1
ATOM 708 N N . SER A 1 91 ? 17.469 -1.797 -14.746 1.00 82.69 91 SER A N 1
ATOM 709 C CA . SER A 1 91 ? 16.522 -2.098 -15.814 1.00 82.69 91 SER A CA 1
ATOM 710 C C . SER A 1 91 ? 15.688 -0.887 -16.248 1.00 82.69 91 SER A C 1
ATOM 712 O O . SER A 1 91 ? 15.243 -0.052 -15.452 1.00 82.69 91 SER A O 1
ATOM 714 N N . TYR A 1 92 ? 15.398 -0.822 -17.553 1.00 82.25 92 TYR A N 1
ATOM 715 C CA . TYR A 1 92 ? 14.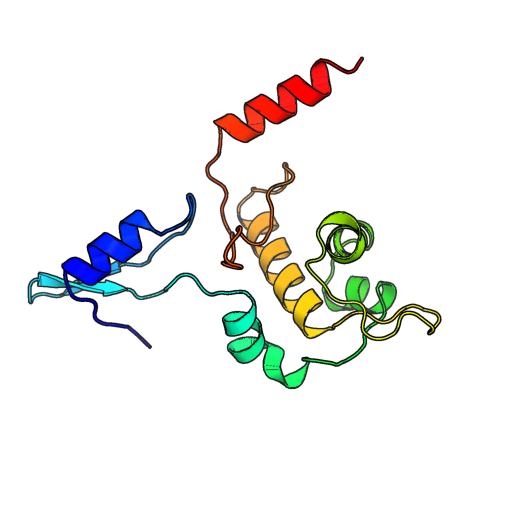396 0.086 -18.102 1.00 82.25 92 TYR A CA 1
ATOM 716 C C . TYR A 1 92 ? 13.269 -0.704 -18.784 1.00 82.25 92 TYR A C 1
ATOM 718 O O . TYR A 1 92 ? 13.516 -1.389 -19.779 1.00 82.25 92 TYR A O 1
ATOM 726 N N . PRO A 1 93 ? 12.015 -0.586 -18.315 1.00 83.50 93 PRO A N 1
ATOM 727 C CA . PRO A 1 93 ? 11.573 0.209 -17.166 1.00 83.50 93 PRO A CA 1
ATOM 728 C C . PRO A 1 93 ? 11.978 -0.417 -15.819 1.00 83.50 93 PRO A C 1
ATOM 730 O O . PRO A 1 93 ? 11.914 -1.636 -15.695 1.00 83.50 93 PRO A O 1
ATOM 733 N N . LYS A 1 94 ? 12.270 0.425 -14.810 1.00 90.50 94 LYS A N 1
ATOM 734 C CA . LYS A 1 94 ? 12.567 -0.015 -13.433 1.00 90.50 94 LYS A CA 1
ATOM 735 C C . LYS A 1 94 ? 11.520 -1.007 -12.932 1.00 90.50 94 LYS A C 1
ATOM 737 O O . LYS A 1 94 ? 10.310 -0.768 -13.091 1.00 90.50 94 LYS A O 1
ATOM 742 N N . LEU A 1 95 ? 11.988 -2.078 -12.303 1.00 95.19 95 LEU A N 1
ATOM 743 C CA . LEU A 1 95 ? 11.136 -3.106 -11.719 1.00 95.19 95 LEU A CA 1
ATOM 744 C C . LEU A 1 95 ? 11.001 -2.886 -10.215 1.00 95.19 95 LEU A C 1
ATOM 746 O O . LEU A 1 95 ? 11.978 -2.638 -9.513 1.00 95.19 95 LEU A O 1
ATOM 750 N N . ILE A 1 96 ? 9.768 -2.975 -9.738 1.00 95.31 96 ILE A N 1
ATOM 751 C CA . ILE A 1 96 ? 9.400 -2.863 -8.327 1.00 95.31 96 ILE A CA 1
ATOM 752 C C . ILE A 1 96 ? 8.811 -4.183 -7.839 1.00 95.31 96 ILE A C 1
ATOM 754 O O . ILE A 1 96 ? 8.315 -4.959 -8.660 1.00 95.31 96 ILE A O 1
ATOM 758 N N . ASP A 1 97 ? 8.863 -4.425 -6.531 1.00 95.88 97 ASP A N 1
ATOM 759 C CA . ASP A 1 97 ? 8.329 -5.647 -5.931 1.00 95.88 97 ASP A CA 1
ATOM 760 C C . ASP A 1 97 ? 6.811 -5.734 -6.094 1.00 95.88 97 ASP A C 1
ATOM 762 O O . ASP A 1 97 ? 6.046 -4.853 -5.692 1.00 95.88 97 ASP A O 1
ATOM 766 N N . GLU A 1 98 ? 6.367 -6.800 -6.756 1.00 95.31 98 GLU A N 1
ATOM 767 C CA . GLU A 1 98 ? 4.965 -6.983 -7.079 1.00 95.31 98 GLU A CA 1
ATOM 768 C C . GLU A 1 98 ? 4.100 -7.296 -5.851 1.00 95.31 98 GLU A C 1
ATOM 770 O O . GLU A 1 98 ? 2.952 -6.840 -5.799 1.00 95.31 98 GLU A O 1
ATOM 775 N N . ALA A 1 99 ? 4.620 -8.029 -4.864 1.00 93.56 99 ALA A N 1
ATOM 776 C CA . ALA A 1 99 ? 3.877 -8.347 -3.650 1.00 93.56 99 ALA A CA 1
ATOM 777 C C . ALA A 1 99 ? 3.611 -7.078 -2.829 1.00 93.56 99 ALA A C 1
ATOM 779 O O . ALA A 1 99 ? 2.481 -6.838 -2.389 1.00 93.56 99 ALA A O 1
ATOM 780 N N . ASP A 1 100 ? 4.616 -6.213 -2.713 1.00 93.12 100 ASP A N 1
ATOM 781 C CA . ASP A 1 100 ? 4.493 -4.911 -2.061 1.00 93.12 100 ASP A CA 1
ATOM 782 C C . ASP A 1 100 ? 3.443 -4.021 -2.734 1.00 93.12 100 ASP A C 1
ATOM 784 O O . ASP A 1 100 ? 2.606 -3.393 -2.068 1.00 93.12 100 ASP A O 1
ATOM 788 N N . VAL A 1 101 ? 3.449 -3.988 -4.071 1.00 94.19 101 VAL A N 1
ATOM 789 C CA . VAL A 1 101 ? 2.435 -3.270 -4.852 1.00 94.19 101 VAL A CA 1
ATOM 790 C C . VAL A 1 101 ? 1.044 -3.833 -4.587 1.00 94.19 101 VAL A C 1
ATOM 792 O O . VAL A 1 101 ? 0.101 -3.052 -4.437 1.00 94.19 101 VAL A O 1
ATOM 795 N N . ALA A 1 102 ? 0.897 -5.157 -4.531 1.00 93.56 102 ALA A N 1
ATOM 796 C CA . ALA A 1 102 ? -0.389 -5.809 -4.321 1.00 93.56 102 ALA A CA 1
ATOM 797 C C . ALA A 1 102 ? -0.992 -5.454 -2.951 1.00 93.56 102 ALA A C 1
ATOM 799 O O . ALA A 1 102 ? -2.158 -5.054 -2.878 1.00 93.56 102 ALA A O 1
ATOM 800 N N . VAL A 1 103 ? -0.184 -5.478 -1.884 1.00 91.19 103 VAL A N 1
ATOM 801 C CA . VAL A 1 103 ? -0.616 -5.046 -0.543 1.00 91.19 103 VAL A CA 1
ATOM 802 C C . VAL A 1 103 ? -1.021 -3.572 -0.547 1.00 91.19 103 VAL A C 1
ATOM 804 O O . VAL A 1 103 ? -2.101 -3.217 -0.065 1.00 91.19 103 VAL A O 1
ATOM 807 N N . CYS A 1 104 ? -0.202 -2.696 -1.136 1.00 90.56 104 CYS A N 1
ATOM 808 C CA . CYS A 1 104 ? -0.531 -1.274 -1.225 1.00 90.56 104 CYS A CA 1
ATOM 809 C C . CYS A 1 104 ? -1.820 -1.028 -2.026 1.00 90.56 104 CYS A C 1
ATOM 811 O O . CYS A 1 104 ? -2.634 -0.181 -1.649 1.00 90.56 104 CYS A O 1
ATOM 813 N N . ALA A 1 105 ? -2.046 -1.778 -3.105 1.00 92.06 105 ALA A N 1
ATOM 814 C CA . ALA A 1 105 ? -3.260 -1.687 -3.905 1.00 92.06 105 ALA A CA 1
ATOM 815 C C . ALA A 1 105 ? -4.508 -2.108 -3.118 1.00 92.06 105 ALA A C 1
ATOM 817 O O . ALA A 1 105 ? -5.537 -1.434 -3.199 1.00 92.06 105 ALA A O 1
ATOM 818 N N . GLU A 1 106 ? -4.424 -3.169 -2.315 1.00 89.88 106 GLU A N 1
ATOM 819 C CA . GLU A 1 106 ? -5.523 -3.596 -1.446 1.00 89.88 106 GLU A CA 1
ATOM 820 C C . GLU A 1 106 ? -5.895 -2.492 -0.442 1.00 89.88 106 GLU A C 1
ATOM 822 O O . GLU A 1 106 ? -7.059 -2.089 -0.360 1.00 89.88 106 GLU A O 1
ATOM 827 N N . ILE A 1 107 ? -4.897 -1.912 0.237 1.00 86.25 107 ILE A N 1
ATOM 828 C CA . ILE A 1 107 ? -5.090 -0.796 1.180 1.00 86.25 107 ILE A CA 1
ATOM 829 C C . ILE A 1 107 ? -5.697 0.422 0.470 1.00 86.25 107 ILE A C 1
ATOM 831 O O . ILE A 1 107 ? -6.611 1.065 0.998 1.00 86.25 107 ILE A O 1
ATOM 835 N N . TYR A 1 108 ? -5.222 0.739 -0.737 1.00 87.75 108 TYR A N 1
ATOM 836 C CA . TYR A 1 108 ? -5.750 1.834 -1.551 1.00 87.75 108 TYR A CA 1
ATOM 837 C C . TYR A 1 108 ? -7.244 1.656 -1.829 1.00 87.75 108 TYR A C 1
ATOM 839 O O . TYR A 1 108 ? -8.029 2.576 -1.594 1.00 87.75 108 TYR A O 1
ATOM 847 N N . HIS A 1 109 ? -7.647 0.474 -2.297 1.00 86.75 109 HIS A N 1
ATOM 848 C CA . HIS A 1 109 ? -9.037 0.183 -2.649 1.00 86.75 109 HIS A CA 1
ATOM 849 C C . HIS A 1 109 ? -9.954 0.167 -1.429 1.00 86.75 109 HIS A C 1
ATOM 851 O O . HIS A 1 109 ? -11.070 0.684 -1.502 1.00 86.75 109 HIS A O 1
ATOM 857 N N . ILE A 1 110 ? -9.482 -0.353 -0.292 1.00 83.19 110 ILE A N 1
ATOM 858 C CA . ILE A 1 110 ? -10.212 -0.276 0.980 1.00 83.19 110 ILE A CA 1
ATOM 859 C C . ILE A 1 110 ? -10.470 1.191 1.344 1.00 83.19 110 ILE A C 1
ATOM 861 O O . ILE A 1 110 ? -11.614 1.570 1.588 1.00 83.19 110 ILE A O 1
ATOM 865 N N . ARG A 1 111 ? -9.440 2.044 1.282 1.00 80.62 111 ARG A N 1
ATOM 866 C CA . ARG A 1 111 ? -9.551 3.480 1.599 1.00 80.62 111 ARG A CA 1
ATOM 867 C C . ARG A 1 111 ? -10.447 4.258 0.635 1.00 80.62 111 ARG A C 1
ATOM 869 O O . ARG A 1 111 ? -11.087 5.226 1.048 1.00 80.62 111 ARG A O 1
ATOM 876 N N . GLN A 1 112 ? -10.498 3.860 -0.637 1.00 78.94 112 GLN A N 1
ATOM 877 C CA . GLN A 1 112 ? -11.435 4.437 -1.606 1.00 78.94 112 GLN A CA 1
ATOM 878 C C . GLN A 1 112 ? -12.886 4.090 -1.253 1.00 78.94 112 GLN A C 1
ATOM 880 O O . GLN A 1 112 ? -13.746 4.968 -1.282 1.00 78.94 112 GLN A O 1
ATOM 885 N N . LYS A 1 113 ? -13.154 2.839 -0.854 1.00 76.38 113 LYS A N 1
ATOM 886 C CA . LYS A 1 113 ? -14.494 2.384 -0.449 1.00 76.38 113 LYS A CA 1
ATOM 887 C C . LYS A 1 113 ? -14.967 3.025 0.858 1.00 76.38 113 LYS A C 1
ATOM 889 O O . LYS A 1 113 ? -16.143 3.346 0.984 1.00 76.38 113 LYS A O 1
ATOM 894 N N . THR A 1 114 ? -14.067 3.263 1.812 1.00 67.38 114 THR A N 1
ATOM 895 C CA . THR A 1 114 ? -14.400 3.843 3.128 1.00 67.38 114 THR A CA 1
ATOM 896 C C . THR A 1 114 ? -14.439 5.379 3.152 1.00 67.38 114 THR A C 1
ATOM 898 O O . THR A 1 114 ? -14.532 5.975 4.222 1.00 67.38 114 THR A O 1
ATOM 901 N N . SER A 1 115 ? -14.400 6.056 1.993 1.00 60.47 115 SER A N 1
ATOM 902 C CA . SER A 1 115 ? -14.404 7.531 1.875 1.00 60.47 115 SER A CA 1
ATOM 903 C C . SER A 1 115 ? -13.220 8.253 2.550 1.00 60.47 115 SER A C 1
ATOM 905 O O . SER A 1 115 ? -13.241 9.472 2.719 1.00 60.47 115 SER A O 1
ATOM 907 N N . LEU A 1 116 ? -12.123 7.543 2.843 1.00 59.59 116 LEU A N 1
ATOM 908 C CA . LEU A 1 116 ? -10.848 8.100 3.331 1.00 59.59 116 LEU A CA 1
ATOM 909 C C . LEU A 1 116 ? -10.001 8.750 2.221 1.00 59.59 116 LEU A C 1
ATOM 911 O O . LEU A 1 116 ? -8.825 9.071 2.412 1.00 59.59 116 LEU A O 1
ATOM 915 N N . SER A 1 117 ? -10.611 8.990 1.060 1.00 48.22 117 SER A N 1
ATOM 916 C CA . SER A 1 117 ? -9.975 9.347 -0.209 1.00 48.22 117 SER A CA 1
ATOM 917 C C . SER A 1 117 ? -9.217 10.683 -0.229 1.00 48.22 117 SER A C 1
ATOM 919 O O . SER A 1 117 ? -8.620 11.019 -1.251 1.00 48.22 117 SER A O 1
ATOM 921 N N . LYS A 1 118 ? -9.182 11.463 0.864 1.00 48.56 118 LYS A N 1
ATOM 922 C CA . LYS A 1 118 ? -8.764 12.877 0.804 1.00 48.56 118 LYS A CA 1
ATOM 923 C C . LYS A 1 118 ? -7.489 13.302 1.529 1.00 48.56 118 LYS A C 1
ATOM 925 O O . LYS A 1 118 ? -7.135 14.473 1.396 1.00 48.56 118 LYS A O 1
ATOM 930 N N . GLY A 1 119 ? -6.727 12.451 2.221 1.00 51.06 119 GLY A N 1
ATOM 931 C CA . GLY A 1 119 ? -5.577 13.033 2.929 1.00 51.06 119 GLY A CA 1
ATOM 932 C C . GLY A 1 119 ? -4.480 12.127 3.436 1.00 51.06 119 GLY A C 1
ATOM 933 O O . GLY A 1 119 ? -4.474 11.827 4.618 1.00 51.06 119 GLY A O 1
ATOM 934 N N . GLY A 1 120 ? -3.484 11.852 2.581 1.00 58.50 120 GLY A N 1
ATOM 935 C CA . GLY A 1 120 ? -2.048 11.775 2.921 1.00 58.50 120 GLY A CA 1
ATOM 936 C C . GLY A 1 120 ? -1.623 10.928 4.124 1.00 58.50 120 GLY A C 1
ATOM 937 O O . GLY A 1 120 ? -0.547 11.160 4.672 1.00 58.50 120 GLY A O 1
ATOM 938 N N . ALA A 1 121 ? -2.479 10.046 4.619 1.00 66.50 121 ALA A N 1
ATOM 939 C CA . ALA A 1 121 ? -2.196 9.238 5.783 1.00 66.50 121 ALA A CA 1
ATOM 940 C C . ALA A 1 121 ? -1.319 8.058 5.359 1.00 66.50 121 ALA A C 1
ATOM 942 O O . ALA A 1 121 ? -1.585 7.469 4.301 1.00 66.50 121 ALA A O 1
ATOM 943 N N . PRO A 1 122 ? -0.290 7.725 6.148 1.00 73.19 122 PRO A N 1
ATOM 944 C CA . PRO A 1 122 ? 0.622 6.645 5.812 1.00 73.19 122 PRO A CA 1
ATOM 945 C C . PRO A 1 122 ? -0.128 5.308 5.749 1.00 73.19 122 PRO A C 1
ATOM 947 O O . PRO A 1 122 ? -1.159 5.163 6.402 1.00 73.19 122 PRO A O 1
ATOM 950 N N . TYR A 1 123 ? 0.305 4.379 4.891 1.00 78.50 123 TYR A N 1
ATOM 951 C CA . TYR A 1 123 ? -0.351 3.063 4.728 1.00 78.50 123 TYR A CA 1
ATOM 952 C C . TYR A 1 123 ? 0.009 2.108 5.856 1.00 78.50 123 TYR A C 1
ATOM 954 O O . TYR A 1 123 ? -0.803 1.264 6.224 1.00 78.50 123 TYR A O 1
ATOM 962 N N . PHE A 1 124 ? 1.197 2.311 6.408 1.00 80.75 124 PHE A N 1
ATOM 963 C CA . PHE A 1 124 ? 1.762 1.557 7.505 1.00 80.75 124 PHE A CA 1
ATOM 964 C C . PHE A 1 124 ? 2.128 2.533 8.624 1.00 80.75 124 PHE A C 1
ATOM 966 O O . PHE A 1 124 ? 2.466 3.688 8.338 1.00 80.75 124 PHE A O 1
ATOM 973 N N . ASP A 1 125 ? 2.015 2.104 9.876 1.00 74.88 125 ASP A N 1
ATOM 974 C CA . ASP A 1 125 ? 2.545 2.855 11.016 1.00 74.88 125 ASP A CA 1
ATOM 975 C C . ASP A 1 125 ? 4.069 2.660 11.164 1.00 74.88 125 ASP A C 1
ATOM 977 O O . ASP A 1 125 ? 4.718 2.035 10.323 1.00 74.88 125 ASP A O 1
ATOM 981 N N . GLU A 1 126 ? 4.648 3.207 12.235 1.00 71.25 126 GLU A N 1
ATOM 982 C CA . GLU A 1 126 ? 6.080 3.077 12.552 1.00 71.25 126 GLU A CA 1
ATOM 983 C C . GLU A 1 126 ? 6.512 1.619 12.805 1.00 71.25 126 GLU A C 1
ATOM 985 O O . GLU A 1 126 ? 7.694 1.306 12.692 1.00 71.25 126 GLU A O 1
ATOM 990 N N . ASN A 1 127 ? 5.559 0.724 13.085 1.00 66.56 127 ASN A N 1
ATOM 991 C CA . ASN A 1 127 ? 5.775 -0.699 13.339 1.00 66.56 127 ASN A CA 1
ATOM 992 C C . ASN A 1 127 ? 5.414 -1.583 12.128 1.00 66.56 127 ASN A C 1
ATOM 994 O O . ASN A 1 127 ? 5.395 -2.808 12.240 1.00 66.56 127 ASN A O 1
ATOM 998 N N . GLY A 1 128 ? 5.083 -0.994 10.972 1.00 70.56 128 GLY A N 1
ATOM 999 C CA . GLY A 1 128 ? 4.702 -1.740 9.769 1.00 70.56 128 GLY A CA 1
ATOM 1000 C C . GLY A 1 128 ? 3.282 -2.325 9.796 1.00 70.56 128 GLY A C 1
ATOM 1001 O O . GLY A 1 128 ? 2.943 -3.147 8.939 1.00 70.56 128 GLY A O 1
ATOM 1002 N N . VAL A 1 129 ? 2.438 -1.924 10.750 1.00 75.38 129 VAL A N 1
ATOM 1003 C CA . VAL A 1 129 ? 1.035 -2.350 10.858 1.00 75.38 129 VAL A CA 1
ATOM 1004 C C . VAL A 1 129 ? 0.184 -1.602 9.843 1.00 75.38 129 VAL A C 1
ATOM 1006 O O . VAL A 1 129 ? 0.308 -0.389 9.672 1.00 75.38 129 VAL A O 1
ATOM 1009 N N . VAL A 1 130 ? -0.713 -2.322 9.168 1.00 76.62 130 VAL A N 1
ATOM 1010 C CA . VAL A 1 130 ? -1.569 -1.732 8.140 1.00 76.62 130 VAL A CA 1
ATOM 1011 C C . VAL A 1 130 ? -2.631 -0.813 8.733 1.00 76.62 130 VAL A C 1
ATOM 1013 O O . VAL A 1 130 ? -3.444 -1.208 9.566 1.00 76.62 130 VAL A O 1
ATOM 1016 N N . ILE A 1 131 ? -2.687 0.408 8.204 1.00 71.25 131 ILE A N 1
ATOM 1017 C CA . ILE A 1 131 ? -3.698 1.407 8.534 1.00 71.25 131 ILE A CA 1
ATOM 1018 C C . ILE A 1 131 ? -4.738 1.432 7.406 1.00 71.25 131 ILE A C 1
ATOM 1020 O O . ILE A 1 131 ? -4.509 1.998 6.335 1.00 71.25 131 ILE A O 1
ATOM 1024 N N . THR A 1 132 ? -5.916 0.854 7.618 1.00 66.88 132 THR A N 1
ATOM 1025 C CA . THR A 1 132 ? -7.026 0.909 6.644 1.00 66.88 132 THR A CA 1
ATOM 1026 C C . THR A 1 132 ? -8.000 2.059 6.910 1.00 66.88 132 THR A C 1
ATOM 1028 O O . THR A 1 132 ? -8.610 2.567 5.967 1.00 66.88 132 THR A O 1
ATOM 1031 N N . GLU A 1 133 ? -8.084 2.540 8.153 1.00 61.91 133 GLU A N 1
ATOM 1032 C CA . GLU A 1 133 ? -8.916 3.670 8.569 1.00 61.91 133 GLU A CA 1
ATOM 1033 C C . GLU A 1 133 ? -8.106 4.655 9.424 1.00 61.91 133 GLU A C 1
ATOM 1035 O O . GLU A 1 133 ? -7.334 4.258 10.288 1.00 61.91 133 GLU A O 1
ATOM 1040 N N . VAL A 1 134 ? -8.250 5.960 9.172 1.00 52.31 134 VAL A N 1
ATOM 1041 C CA . VAL A 1 134 ? -7.524 7.017 9.899 1.00 52.31 134 VAL A CA 1
ATOM 1042 C C . VAL A 1 134 ? -8.555 7.913 10.567 1.00 52.31 134 VAL A C 1
ATOM 1044 O O . VAL A 1 134 ? -9.112 8.809 9.931 1.00 52.31 134 VAL A O 1
ATOM 1047 N N . GLN A 1 135 ? -8.808 7.715 11.859 1.00 44.50 135 GLN A N 1
ATOM 1048 C CA . GLN A 1 135 ? -9.565 8.690 12.643 1.00 44.50 135 GLN A CA 1
ATOM 1049 C C . GLN A 1 135 ? -8.629 9.773 13.176 1.00 44.50 135 GLN A C 1
ATOM 1051 O O . GLN A 1 135 ? -8.282 9.810 14.352 1.00 44.50 135 GLN A O 1
ATOM 1056 N N . HIS A 1 136 ? -8.241 10.712 12.314 1.00 46.28 136 HIS A N 1
ATOM 1057 C CA . HIS A 1 136 ? -7.576 11.925 12.786 1.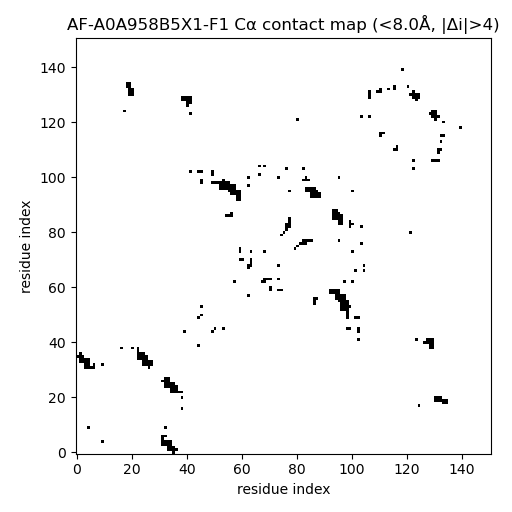00 46.28 136 HIS A CA 1
ATOM 1058 C C . HIS A 1 136 ? -8.230 13.201 12.253 1.00 46.28 136 HIS A C 1
ATOM 1060 O O . HIS A 1 136 ? -7.651 13.885 11.401 1.00 46.28 136 HIS A O 1
ATOM 1066 N N . PRO A 1 137 ? -9.382 13.605 12.833 1.00 47.03 137 PRO A N 1
ATOM 1067 C CA . PRO A 1 137 ? -9.942 14.937 12.604 1.00 47.03 137 PRO A CA 1
ATOM 1068 C C . PRO A 1 137 ? -8.906 16.050 12.856 1.00 47.03 137 PRO A C 1
ATOM 1070 O O . PRO A 1 137 ? -8.867 17.050 12.140 1.00 47.03 137 PRO A O 1
ATOM 1073 N N . ARG A 1 138 ? -7.992 15.849 13.820 1.00 45.88 138 ARG A N 1
ATOM 1074 C CA . ARG A 1 138 ? -6.928 16.807 14.168 1.00 45.88 138 ARG A CA 1
ATOM 1075 C C . ARG A 1 138 ? -5.810 16.921 13.119 1.00 45.88 138 ARG A C 1
ATOM 1077 O O . ARG A 1 138 ? -5.357 18.033 12.857 1.00 45.88 138 ARG A O 1
ATOM 1084 N N . LEU A 1 139 ? -5.383 15.823 12.481 1.00 48.34 139 LEU A N 1
ATOM 1085 C CA . LEU A 1 139 ? -4.322 15.864 11.456 1.00 48.34 139 LEU A CA 1
ATOM 1086 C C . LEU A 1 139 ? -4.835 16.400 10.116 1.00 48.34 139 LEU A C 1
ATOM 1088 O O . LEU A 1 139 ? -4.112 17.124 9.431 1.00 48.34 139 LEU A O 1
ATOM 1092 N N . ALA A 1 140 ? -6.092 16.104 9.770 1.00 48.03 140 ALA A N 1
ATOM 1093 C CA . ALA A 1 140 ? -6.756 1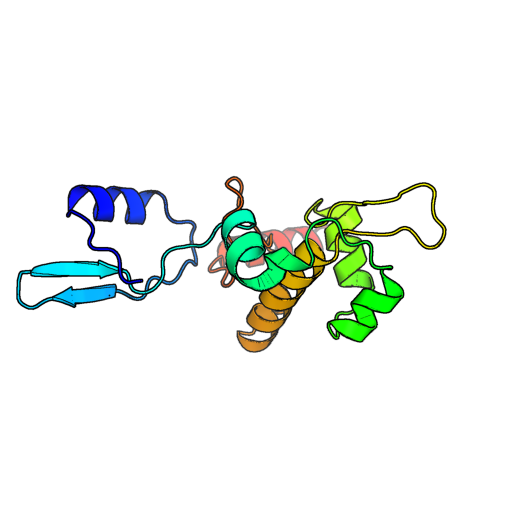6.704 8.616 1.00 48.03 140 ALA A CA 1
ATOM 1094 C C . ALA A 1 140 ? -6.864 18.234 8.768 1.00 48.03 140 ALA A C 1
ATOM 1096 O O . ALA A 1 140 ? -6.528 18.968 7.839 1.00 48.03 140 ALA A O 1
ATOM 1097 N N . ALA A 1 141 ? -7.239 18.720 9.959 1.00 52.59 141 ALA A N 1
ATOM 1098 C CA . ALA A 1 141 ? -7.297 20.150 10.264 1.00 52.59 141 ALA A CA 1
ATOM 1099 C C . ALA A 1 141 ? -5.912 20.824 10.247 1.00 52.59 141 ALA A C 1
ATOM 1101 O O . ALA A 1 141 ? -5.771 21.913 9.692 1.00 52.59 141 ALA A O 1
ATOM 1102 N N . LYS A 1 142 ? -4.876 20.172 10.798 1.00 57.69 142 LYS A N 1
ATOM 1103 C CA . LYS A 1 142 ? -3.497 20.691 10.788 1.00 57.69 142 LYS A CA 1
ATOM 1104 C C . LYS A 1 142 ? -2.952 20.836 9.361 1.00 57.69 142 LYS A C 1
ATOM 1106 O O . LYS A 1 142 ? -2.471 21.902 8.998 1.00 57.69 142 LYS A O 1
ATOM 1111 N N . ARG A 1 143 ? -3.115 19.809 8.521 1.00 58.00 143 ARG A N 1
ATOM 1112 C CA . ARG A 1 143 ? -2.649 19.826 7.121 1.00 58.00 143 ARG A CA 1
ATOM 1113 C C . ARG A 1 143 ? -3.443 20.779 6.227 1.00 58.00 143 ARG A C 1
ATOM 1115 O O . ARG A 1 143 ? -2.887 21.300 5.266 1.00 58.00 143 ARG A O 1
ATOM 1122 N N . LYS A 1 144 ? -4.727 21.012 6.530 1.00 55.88 144 LYS A N 1
ATOM 1123 C CA . LYS A 1 144 ? -5.527 22.053 5.867 1.00 55.88 144 LYS A CA 1
ATOM 1124 C C . LYS A 1 144 ? -4.937 23.442 6.148 1.00 55.88 144 LYS A C 1
ATOM 1126 O O . LYS A 1 144 ? -4.647 24.163 5.203 1.00 55.88 144 LYS A O 1
ATOM 1131 N N . ARG A 1 145 ? -4.630 23.744 7.416 1.00 61.00 145 ARG A N 1
ATOM 1132 C CA . ARG A 1 145 ? -3.973 25.003 7.818 1.00 61.00 145 ARG A CA 1
ATOM 1133 C C . ARG A 1 145 ? -2.582 25.180 7.199 1.00 61.00 145 ARG A C 1
ATOM 1135 O O . ARG A 1 145 ? -2.247 26.271 6.765 1.00 61.00 145 ARG A O 1
ATOM 1142 N N . GLU A 1 146 ? -1.789 24.112 7.107 1.00 61.06 146 GLU A N 1
ATOM 1143 C CA . GLU A 1 146 ? -0.453 24.152 6.482 1.00 61.06 146 GLU A CA 1
ATOM 1144 C C . GLU A 1 146 ? -0.482 24.376 4.958 1.00 61.06 146 GLU A C 1
ATOM 1146 O O . GLU A 1 146 ? 0.519 24.818 4.394 1.00 61.06 146 GLU A O 1
ATOM 1151 N N . ARG A 1 147 ? -1.598 24.059 4.284 1.00 58.47 147 ARG A N 1
ATOM 1152 C CA . ARG A 1 147 ? -1.804 24.360 2.857 1.00 58.47 147 ARG A CA 1
ATOM 1153 C C . ARG A 1 147 ? -2.331 25.774 2.629 1.00 58.47 147 ARG A C 1
ATOM 1155 O O . ARG A 1 147 ? -1.915 26.396 1.669 1.00 58.47 147 ARG A O 1
ATOM 1162 N N . GLU A 1 148 ? -3.211 26.259 3.504 1.00 63.22 148 GLU A N 1
ATOM 1163 C CA . GLU A 1 148 ? -3.811 27.602 3.418 1.00 63.22 148 GLU A CA 1
ATOM 1164 C C . GLU A 1 148 ? -2.850 28.722 3.861 1.00 63.22 148 GLU A C 1
ATOM 1166 O O . GLU A 1 148 ? -3.060 29.874 3.515 1.00 63.22 148 GLU A O 1
ATOM 1171 N N . GLY A 1 149 ? -1.789 28.407 4.612 1.00 55.44 149 GLY A N 1
ATOM 1172 C CA . GLY A 1 149 ? -0.766 29.374 5.039 1.00 55.44 149 GLY A CA 1
ATOM 1173 C C . GLY A 1 149 ? 0.459 29.471 4.124 1.00 55.44 149 GLY A C 1
ATOM 1174 O O . GLY A 1 149 ? 1.509 29.914 4.585 1.00 55.44 149 GLY A O 1
ATOM 1175 N N . ARG A 1 150 ? 0.376 28.969 2.887 1.00 53.81 150 ARG A N 1
ATOM 1176 C CA . ARG A 1 150 ? 1.499 28.911 1.935 1.00 53.81 150 ARG A CA 1
ATOM 1177 C C . ARG A 1 150 ? 1.198 29.631 0.608 1.00 53.81 150 ARG A C 1
ATOM 1179 O O . ARG A 1 150 ? 1.841 29.307 -0.389 1.00 53.81 150 ARG A O 1
ATOM 1186 N N . ASP A 1 151 ? 0.245 30.564 0.643 1.00 46.09 151 ASP A N 1
ATOM 1187 C CA . ASP A 1 151 ? -0.056 31.546 -0.410 1.00 46.09 151 ASP A CA 1
ATOM 1188 C C . ASP A 1 151 ? 0.461 32.935 -0.003 1.00 46.09 151 ASP A C 1
ATOM 1190 O O . ASP A 1 151 ? 0.286 33.302 1.185 1.00 46.09 151 ASP A O 1
#

Solvent-accessible surface area (backbone atoms only — not comparable to full-atom values): 8886 Å² total; per-residue (Å²): 127,77,46,82,50,55,77,66,55,48,52,53,45,69,74,68,55,63,81,46,70,79,66,48,71,47,77,44,96,87,72,47,54,31,40,68,44,75,90,48,35,54,68,56,48,32,59,74,78,29,47,92,32,58,86,36,69,35,35,61,71,56,48,23,64,76,63,72,42,62,53,74,56,54,51,37,32,39,76,74,63,67,64,27,55,72,71,34,82,85,46,87,73,45,20,26,27,39,21,42,46,52,55,52,44,52,46,49,54,51,19,54,74,70,70,60,74,82,66,96,67,66,60,45,52,100,82,38,36,61,47,66,42,80,78,44,74,66,58,55,52,50,55,50,51,63,58,71,71,70,118

Foldseek 3Di:
DKDWDDPVRVVVLVVPDDPQDDWDWDQDPVRTIITPDDFDFLVRQLVPPVVVQFLPWDFLVRLCVVLVHPSVQVCCCVPPQVQWAFNAPPDVVTTIRNSSSNLVSVLVVLCVVVVVNDDDDHQADPRRTGRSGDPDPPVVVVVVVVVVVPD